Protein AF-A0A160TYG2-F1 (afdb_monomer)

Foldseek 3Di:
DKDWDKDWADDPDPQKTKMWIWMWDADPVFGIWTWIWTWMWGDDPQKIKIDIDTDDTPDDTDPPDDWWGWIDIWGHPDPFWIWDWTDTPDIDIDIGGDDP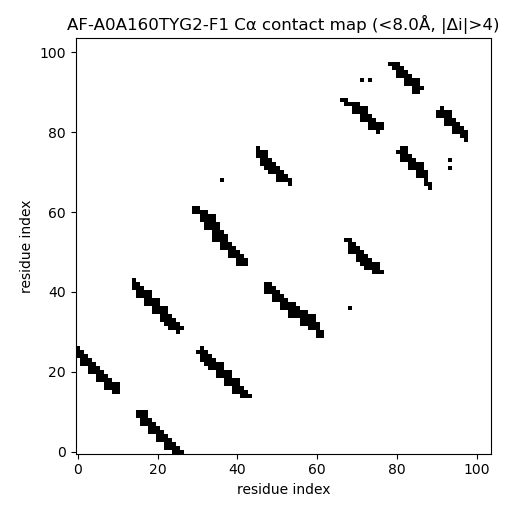PDDD

pLDDT: mean 92.53, std 9.19, range [51.66, 98.5]

Nearest PDB structures (foldseek):
  8u2f-assembly1_A  TM=5.061E-01  e=4.440E-02  Vibrio parahaemolyticus
  4j9a-assembly4_D  TM=7.519E-01  e=1.583E+00  Pseudomonas aeruginosa PAO1
  8u2f-assembly2_B  TM=4.514E-01  e=3.315E-01  Vibrio parahaemolyticus
  6ehb-assembly1_C  TM=4.171E-01  e=1.872E+00  Vibrio cholerae O395
  6ehb-assembly1_B  TM=4.191E-01  e=2.094E+00  Vibrio cholerae O395

Structure (mmCIF, N/CA/C/O backbone):
data_AF-A0A160TYG2-F1
#
_entry.id   AF-A0A160TYG2-F1
#
loop_
_atom_site.group_PDB
_atom_site.id
_atom_site.type_symbol
_atom_site.label_atom_id
_atom_site.label_alt_id
_atom_site.label_comp_id
_atom_site.label_asym_id
_atom_site.label_entity_id
_atom_site.label_seq_id
_atom_site.pdbx_PDB_ins_code
_atom_site.Cartn_x
_atom_site.Cartn_y
_atom_site.Cartn_z
_atom_site.occupancy
_atom_site.B_iso_or_equiv
_atom_site.auth_seq_id
_atom_site.auth_comp_id
_atom_site.auth_asym_id
_atom_site.auth_atom_id
_atom_site.pdbx_PDB_model_num
ATOM 1 N N . MET A 1 1 ? 5.877 -10.353 -9.887 1.00 85.88 1 MET A N 1
ATOM 2 C CA . MET A 1 1 ? 5.639 -10.500 -8.432 1.00 85.88 1 MET A CA 1
ATOM 3 C C . MET A 1 1 ? 5.808 -9.133 -7.803 1.00 85.88 1 MET A C 1
ATOM 5 O O . MET A 1 1 ? 6.734 -8.438 -8.197 1.00 85.88 1 MET A O 1
ATOM 9 N N . MET A 1 2 ? 4.930 -8.749 -6.878 1.00 92.50 2 MET A N 1
ATOM 10 C CA . MET A 1 2 ? 5.027 -7.478 -6.162 1.00 92.50 2 MET A CA 1
ATOM 11 C C . MET A 1 2 ? 5.058 -7.740 -4.656 1.00 92.50 2 MET A C 1
ATOM 13 O O . MET A 1 2 ? 4.312 -8.586 -4.164 1.00 92.50 2 MET A O 1
ATOM 17 N N . SER A 1 3 ? 5.935 -7.042 -3.949 1.00 95.88 3 SER A N 1
ATOM 18 C CA . SER A 1 3 ? 6.058 -7.063 -2.492 1.00 95.88 3 SER A CA 1
ATOM 19 C C . SER A 1 3 ? 6.482 -5.683 -1.996 1.00 95.88 3 SER A C 1
ATOM 21 O O . SER A 1 3 ? 6.764 -4.791 -2.791 1.00 95.88 3 SER A O 1
ATOM 23 N N . GLY A 1 4 ? 6.512 -5.475 -0.685 1.00 95.56 4 GLY A N 1
ATOM 24 C CA . GLY A 1 4 ? 6.970 -4.210 -0.133 1.00 95.56 4 GLY A CA 1
ATOM 25 C C . GLY A 1 4 ? 6.906 -4.173 1.381 1.00 95.56 4 GLY A C 1
ATOM 26 O O . GLY A 1 4 ? 6.391 -5.091 2.021 1.00 95.56 4 GLY A O 1
ATOM 27 N N . THR A 1 5 ? 7.431 -3.092 1.938 1.00 96.62 5 THR A N 1
ATOM 28 C CA . THR A 1 5 ? 7.357 -2.779 3.364 1.00 96.62 5 THR A CA 1
ATOM 29 C C . THR A 1 5 ? 6.702 -1.422 3.541 1.00 96.62 5 THR A C 1
ATOM 31 O O . THR A 1 5 ? 6.964 -0.489 2.783 1.00 96.62 5 THR A O 1
ATOM 34 N N . MET A 1 6 ? 5.830 -1.317 4.540 1.00 96.06 6 MET A N 1
ATOM 35 C CA . MET A 1 6 ? 5.158 -0.072 4.882 1.00 96.06 6 MET A CA 1
ATOM 36 C C . MET A 1 6 ? 5.351 0.224 6.360 1.00 96.06 6 MET A C 1
ATOM 38 O O . MET A 1 6 ? 5.161 -0.655 7.201 1.00 96.06 6 MET A O 1
ATO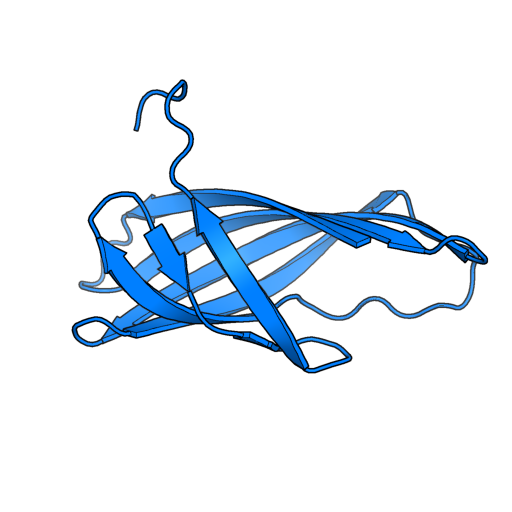M 42 N N . TYR A 1 7 ? 5.676 1.474 6.661 1.00 95.25 7 TYR A N 1
ATOM 43 C CA . TYR A 1 7 ? 5.669 2.016 8.008 1.00 95.25 7 TYR A CA 1
ATOM 44 C C . TYR A 1 7 ? 4.504 2.993 8.147 1.00 95.25 7 TYR A C 1
ATOM 46 O O . TYR A 1 7 ? 4.356 3.888 7.319 1.00 95.25 7 TYR A O 1
ATOM 54 N N . LEU A 1 8 ? 3.669 2.807 9.169 1.00 93.00 8 LEU A N 1
ATOM 55 C CA . LEU A 1 8 ? 2.549 3.690 9.500 1.00 93.00 8 LEU A CA 1
ATOM 56 C C . LEU A 1 8 ? 2.892 4.450 10.777 1.00 93.00 8 LEU A C 1
ATOM 58 O O . LEU A 1 8 ? 3.203 3.832 11.792 1.00 93.00 8 LEU A O 1
ATOM 62 N N . SER A 1 9 ? 2.785 5.773 10.743 1.00 94.25 9 SER A N 1
ATOM 63 C CA . SER A 1 9 ? 2.981 6.641 11.898 1.00 94.25 9 SER A CA 1
ATOM 64 C C . SER A 1 9 ? 1.689 7.383 12.266 1.00 94.25 9 SER A C 1
ATOM 66 O O . SER A 1 9 ? 0.866 7.681 11.390 1.00 94.25 9 SER A O 1
ATOM 68 N N . PRO A 1 10 ? 1.469 7.675 13.563 1.00 92.00 10 PRO A N 1
ATOM 69 C CA . PRO A 1 10 ? 0.309 8.441 14.006 1.00 92.00 10 PRO A CA 1
ATOM 70 C C . PRO A 1 10 ? 0.232 9.822 13.344 1.00 92.00 10 PRO A C 1
ATOM 72 O O . PRO A 1 10 ? 1.254 10.474 13.128 1.00 92.00 10 PRO A O 1
ATOM 75 N N . HIS A 1 11 ? -0.988 10.287 13.081 1.00 93.31 11 HIS A N 1
ATOM 76 C CA . HIS A 1 11 ? -1.278 11.653 12.650 1.00 93.31 11 HIS A CA 1
ATOM 77 C C . HIS A 1 11 ? -2.040 12.403 13.764 1.00 93.31 11 HIS A C 1
ATOM 79 O O . HIS A 1 11 ? -2.747 11.753 14.536 1.00 93.31 11 HIS A O 1
ATOM 85 N N . PRO A 1 12 ? -1.938 13.747 13.868 1.00 93.06 12 PRO A N 1
ATOM 86 C CA . PRO A 1 12 ? -2.713 14.523 14.845 1.00 93.06 12 PRO A CA 1
ATOM 87 C C . PRO A 1 12 ? -4.233 14.357 14.712 1.00 93.06 12 PRO A C 1
ATOM 89 O O . PRO A 1 12 ? -4.952 14.400 15.707 1.00 93.06 12 PRO A O 1
ATOM 92 N N . ASP A 1 13 ? -4.711 14.154 13.485 1.00 94.25 13 ASP A N 1
ATOM 93 C CA . ASP A 1 13 ? -6.127 13.910 13.211 1.00 94.25 13 ASP A CA 1
ATOM 94 C C . ASP A 1 13 ? -6.501 12.444 13.450 1.00 94.25 13 ASP A C 1
ATOM 96 O O . ASP A 1 13 ? -5.868 11.527 12.918 1.00 94.25 13 ASP A O 1
ATOM 100 N N . GLU A 1 14 ? -7.600 12.227 14.170 1.00 92.50 14 GLU A N 1
ATOM 101 C CA . GLU A 1 14 ? -8.112 10.890 14.459 1.00 92.50 14 GLU A CA 1
ATOM 102 C C . GLU A 1 14 ? -8.417 10.095 13.178 1.00 92.50 14 GLU A C 1
ATOM 104 O O . GLU A 1 14 ? -8.987 10.598 12.205 1.00 92.50 14 GLU A O 1
ATOM 109 N N . GLY A 1 15 ? -8.025 8.818 13.182 1.00 92.56 15 GLY A N 1
ATOM 110 C CA . GLY A 1 15 ? -8.252 7.902 12.066 1.00 92.56 15 GLY A CA 1
ATOM 111 C C . GLY A 1 15 ? -7.390 8.183 10.834 1.00 92.56 15 GLY A C 1
ATOM 112 O O . GLY A 1 15 ? -7.583 7.523 9.812 1.00 92.56 15 GLY A O 1
ATOM 113 N N . GLN A 1 16 ? -6.448 9.125 10.906 1.00 96.69 16 GLN A N 1
ATOM 114 C CA . GLN A 1 16 ? -5.446 9.361 9.872 1.00 96.69 16 GLN A CA 1
ATOM 115 C C . GLN A 1 16 ? -4.074 8.854 10.313 1.00 96.69 16 GLN A C 1
ATOM 117 O O . GLN A 1 16 ? -3.738 8.837 11.496 1.00 96.69 16 GLN A O 1
ATOM 122 N N . TYR A 1 17 ? -3.276 8.445 9.333 1.00 96.56 17 TYR A N 1
ATOM 123 C CA . TYR A 1 17 ? -1.908 7.992 9.528 1.00 96.56 17 TYR A CA 1
ATOM 124 C C . TYR A 1 17 ? -1.055 8.483 8.369 1.00 96.56 17 TYR A C 1
ATOM 126 O O . TYR A 1 17 ? -1.478 8.449 7.207 1.00 96.56 17 TYR A O 1
ATOM 134 N N . SER A 1 18 ? 0.158 8.903 8.690 1.00 97.25 18 SER A N 1
ATOM 135 C CA . SER A 1 18 ? 1.196 9.081 7.684 1.00 97.25 18 SER A CA 1
ATOM 136 C C . SER A 1 18 ? 1.844 7.727 7.421 1.00 97.25 18 SER A C 1
ATOM 138 O O . SER A 1 18 ? 1.894 6.875 8.309 1.00 97.25 18 SER A O 1
ATOM 140 N N . CYS A 1 19 ? 2.324 7.497 6.206 1.00 96.00 19 CYS A N 1
ATOM 141 C CA . CYS A 1 19 ? 3.086 6.298 5.917 1.00 96.00 19 CYS A CA 1
ATOM 142 C C . CYS A 1 19 ? 4.204 6.502 4.911 1.00 96.00 19 CYS A C 1
ATOM 144 O O . CYS A 1 19 ? 4.187 7.415 4.087 1.00 96.00 19 CYS A O 1
ATOM 146 N N . GLU A 1 20 ? 5.170 5.599 5.001 1.00 97.69 20 GLU A N 1
ATOM 147 C CA . GLU A 1 20 ? 6.230 5.416 4.024 1.00 97.69 20 GLU A CA 1
ATOM 148 C C . GLU A 1 20 ? 6.139 3.989 3.496 1.00 97.69 20 GLU A C 1
ATOM 150 O O . GLU A 1 20 ? 6.008 3.039 4.271 1.00 97.69 20 GLU A O 1
ATOM 155 N N . LEU A 1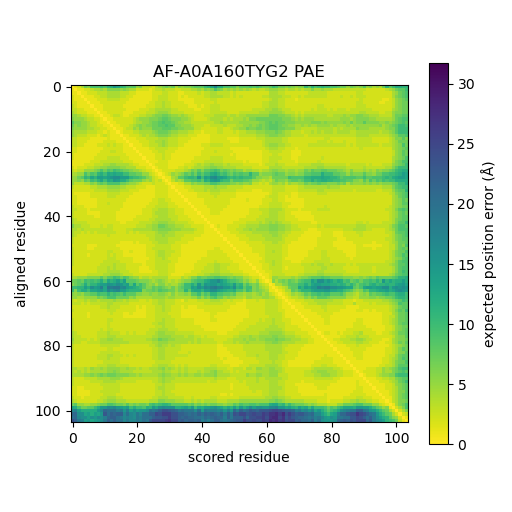 21 ? 6.181 3.841 2.177 1.00 97.75 21 LEU A N 1
ATOM 156 C CA . LEU A 1 21 ? 6.081 2.568 1.477 1.00 97.75 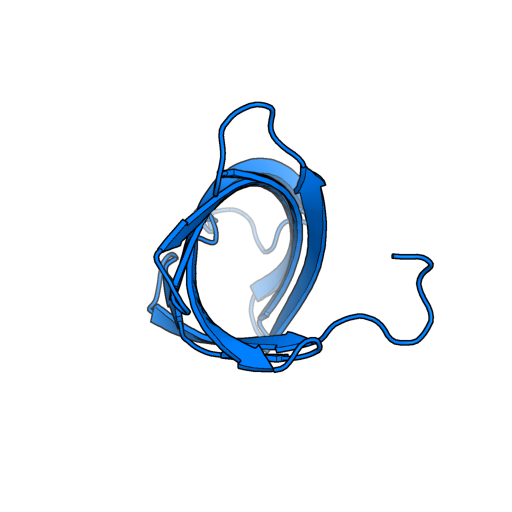21 LEU A CA 1
ATOM 157 C C . LEU A 1 21 ? 7.295 2.395 0.570 1.00 97.75 21 LEU A C 1
ATOM 159 O O . LEU A 1 21 ? 7.585 3.247 -0.267 1.00 97.75 21 LEU A O 1
ATOM 163 N N . THR A 1 22 ? 7.969 1.256 0.696 1.00 97.94 22 THR A N 1
ATOM 164 C CA . THR A 1 22 ? 8.929 0.788 -0.306 1.00 97.94 22 THR A CA 1
ATOM 165 C C . THR A 1 22 ? 8.330 -0.403 -1.035 1.00 97.94 22 THR A C 1
ATOM 167 O O . THR A 1 22 ? 8.170 -1.473 -0.448 1.00 97.94 22 THR A O 1
ATOM 170 N N . ALA A 1 23 ? 7.987 -0.215 -2.308 1.00 96.94 23 ALA A N 1
ATOM 171 C CA . ALA A 1 23 ? 7.443 -1.257 -3.169 1.00 96.94 23 ALA A CA 1
ATOM 172 C C . ALA A 1 23 ? 8.548 -1.871 -4.036 1.00 96.94 23 ALA A C 1
ATOM 174 O O . ALA A 1 23 ? 9.420 -1.171 -4.549 1.00 96.94 23 ALA A O 1
ATOM 175 N N . VAL A 1 24 ? 8.498 -3.187 -4.213 1.00 95.94 24 VAL A N 1
ATOM 176 C CA . VAL A 1 24 ? 9.374 -3.962 -5.089 1.00 95.94 24 VAL A CA 1
ATOM 177 C C . VAL A 1 24 ? 8.504 -4.685 -6.104 1.00 95.94 24 VAL A C 1
ATOM 179 O O . VAL A 1 24 ? 7.699 -5.549 -5.759 1.00 95.94 24 VAL A O 1
ATOM 182 N N . GLU A 1 25 ? 8.682 -4.354 -7.376 1.00 92.81 25 GLU A N 1
ATOM 183 C CA . GLU A 1 25 ? 8.010 -5.004 -8.496 1.00 92.81 25 GLU A CA 1
ATOM 184 C C . GLU A 1 25 ? 9.047 -5.768 -9.321 1.00 92.81 25 GLU A C 1
ATOM 186 O O . GLU A 1 25 ? 9.998 -5.181 -9.825 1.00 92.81 25 GLU A O 1
ATOM 191 N N . VAL A 1 26 ? 8.867 -7.080 -9.479 1.00 91.31 26 VAL A N 1
ATOM 192 C CA . VAL A 1 26 ? 9.705 -7.926 -10.340 1.00 91.31 26 VAL A CA 1
ATOM 193 C C . VAL A 1 26 ? 8.880 -8.431 -11.518 1.00 91.31 26 VAL A C 1
ATOM 195 O O . VAL A 1 26 ? 7.921 -9.194 -11.339 1.00 91.31 26 VAL A O 1
ATOM 198 N N . CYS A 1 27 ? 9.298 -8.053 -12.722 1.00 84.94 27 CYS A N 1
ATOM 199 C CA . CYS A 1 27 ? 8.713 -8.451 -13.995 1.00 84.94 27 CYS A CA 1
ATOM 200 C C . CYS A 1 27 ? 9.744 -9.257 -14.790 1.00 84.94 27 CYS A C 1
ATOM 202 O O . CYS A 1 27 ? 10.765 -8.719 -15.206 1.00 84.94 27 CYS A O 1
ATOM 204 N N . SER A 1 28 ? 9.469 -10.540 -15.047 1.00 82.62 28 SER A N 1
ATOM 205 C CA . SER A 1 28 ? 10.429 -11.480 -15.657 1.00 82.62 28 SER A CA 1
ATOM 206 C C . SER A 1 28 ? 11.044 -10.998 -16.975 1.00 82.62 28 SER A C 1
ATOM 208 O O . SER A 1 28 ? 12.200 -11.302 -17.244 1.00 82.62 28 SER A O 1
ATOM 210 N N . MET A 1 29 ? 10.296 -10.237 -17.778 1.00 82.75 29 MET A N 1
ATOM 211 C CA . MET A 1 29 ? 10.769 -9.692 -19.058 1.00 82.75 29 MET A CA 1
ATOM 212 C C . MET A 1 29 ? 11.335 -8.270 -18.962 1.00 82.75 29 MET A C 1
ATOM 214 O O . MET A 1 29 ? 12.070 -7.852 -19.847 1.00 82.75 29 MET A O 1
ATOM 218 N N . TRP A 1 30 ? 10.979 -7.518 -17.917 1.00 84.38 30 TRP A N 1
ATOM 219 C CA . TRP A 1 30 ? 11.195 -6.065 -17.854 1.00 84.38 30 TRP A CA 1
ATOM 220 C C . TRP A 1 30 ? 12.133 -5.635 -16.722 1.00 84.38 30 TRP A C 1
ATOM 222 O O . TRP A 1 30 ? 12.441 -4.454 -16.596 1.00 84.38 30 TRP A O 1
ATOM 232 N N . GLY A 1 31 ? 12.608 -6.583 -15.915 1.00 90.06 31 GLY A N 1
ATOM 233 C CA . GLY A 1 31 ? 13.511 -6.329 -14.799 1.00 90.06 31 GLY A CA 1
ATOM 234 C C . GLY A 1 31 ? 12.767 -6.046 -13.498 1.00 90.06 31 GLY A C 1
ATOM 235 O O . GLY A 1 31 ? 11.671 -6.562 -13.256 1.00 90.06 31 GLY A O 1
ATOM 236 N N . ARG A 1 32 ? 13.394 -5.252 -12.634 1.00 93.38 32 ARG A N 1
ATOM 237 C CA . ARG A 1 32 ? 12.908 -4.956 -11.291 1.00 93.38 32 ARG A CA 1
ATOM 238 C C . ARG A 1 32 ? 12.794 -3.449 -11.091 1.00 93.38 32 ARG A C 1
ATOM 240 O O . ARG A 1 32 ? 13.655 -2.699 -11.530 1.00 93.38 32 ARG A O 1
ATOM 247 N N . SER A 1 33 ? 11.730 -3.032 -10.416 1.00 94.38 33 SER A N 1
ATOM 248 C CA . SER A 1 33 ? 11.584 -1.681 -9.888 1.00 94.38 33 SER A CA 1
ATOM 249 C C . SER A 1 33 ? 11.566 -1.717 -8.368 1.00 94.38 33 SER A C 1
ATOM 251 O O . SER A 1 33 ? 10.913 -2.576 -7.773 1.00 94.38 33 SER A O 1
ATOM 253 N N . VAL A 1 34 ? 12.249 -0.760 -7.749 1.00 96.62 34 VAL A N 1
ATOM 254 C CA . VAL A 1 34 ? 12.177 -0.482 -6.313 1.00 96.62 34 VAL A CA 1
ATOM 255 C C . VAL A 1 34 ? 11.778 0.977 -6.166 1.00 96.62 34 VAL A C 1
ATOM 257 O O . VAL A 1 34 ? 12.472 1.859 -6.666 1.00 96.62 34 VAL A O 1
ATOM 260 N N . VAL A 1 35 ? 10.642 1.237 -5.527 1.00 97.06 35 VAL A N 1
ATOM 261 C CA . VAL A 1 35 ? 10.018 2.564 -5.526 1.00 97.06 35 VAL A CA 1
ATOM 262 C C . VAL A 1 35 ? 9.710 2.990 -4.102 1.00 97.06 35 VAL A C 1
ATOM 264 O O . VAL A 1 35 ? 9.008 2.283 -3.376 1.00 97.06 35 VAL A O 1
ATOM 267 N N . ARG A 1 36 ? 10.226 4.159 -3.715 1.00 98.19 36 ARG A N 1
ATOM 268 C CA . ARG A 1 36 ? 9.928 4.803 -2.437 1.00 98.19 36 ARG A CA 1
ATOM 269 C C . ARG A 1 36 ? 8.755 5.756 -2.621 1.00 98.19 36 ARG A C 1
ATOM 271 O O . ARG A 1 36 ? 8.753 6.601 -3.518 1.00 98.19 36 ARG A O 1
ATOM 278 N N . GLN A 1 37 ? 7.760 5.608 -1.761 1.00 98.44 37 GLN A N 1
ATOM 279 C CA . GLN A 1 37 ? 6.510 6.346 -1.814 1.00 98.44 37 GLN A CA 1
ATOM 280 C C . GLN A 1 37 ? 6.184 6.907 -0.433 1.00 98.44 37 GLN A C 1
ATOM 282 O O . GLN A 1 37 ? 6.299 6.206 0.574 1.00 98.44 37 GLN A O 1
ATOM 287 N N . SER A 1 38 ? 5.752 8.161 -0.388 1.00 98.38 38 SER A N 1
ATOM 288 C CA . SER A 1 38 ? 5.045 8.696 0.770 1.00 98.38 38 SER A CA 1
ATOM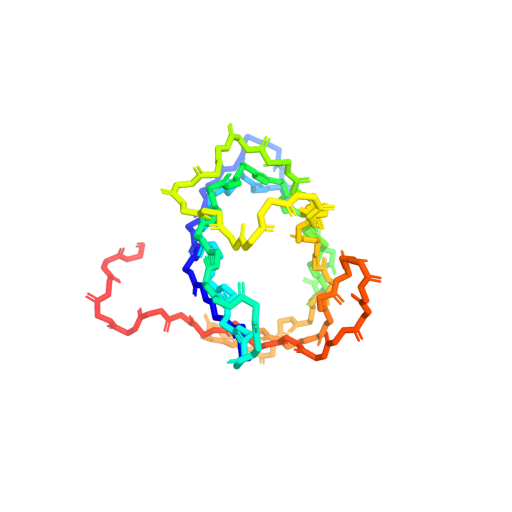 289 C C . SER A 1 38 ? 3.569 8.336 0.635 1.00 98.38 38 SER A C 1
ATOM 291 O O . SER A 1 38 ? 3.058 8.153 -0.474 1.00 98.38 38 SER A O 1
ATOM 293 N N . CYS A 1 39 ? 2.857 8.185 1.745 1.00 98.00 39 CYS A N 1
ATOM 294 C CA . CYS A 1 39 ? 1.436 7.897 1.695 1.00 98.00 39 CYS A CA 1
ATOM 295 C C . CYS A 1 39 ? 0.660 8.437 2.894 1.00 98.00 39 CYS A C 1
ATOM 297 O O . CYS A 1 39 ? 1.201 8.771 3.949 1.00 98.00 39 CYS A O 1
ATOM 299 N N . LYS A 1 40 ? -0.654 8.542 2.699 1.00 98.06 40 LYS A N 1
ATOM 300 C CA . LYS A 1 40 ? -1.633 8.885 3.729 1.00 98.06 40 LYS A CA 1
ATOM 301 C C . LYS A 1 40 ? -2.647 7.761 3.818 1.00 98.06 40 LYS A C 1
ATOM 303 O O . LYS A 1 40 ? -3.296 7.435 2.820 1.00 98.06 40 LYS A O 1
ATOM 308 N N . ALA A 1 41 ? -2.798 7.190 5.004 1.00 97.81 41 ALA A N 1
ATOM 309 C CA . ALA A 1 41 ? -3.818 6.196 5.282 1.00 97.81 41 ALA A CA 1
ATOM 310 C C . ALA A 1 41 ? -4.952 6.815 6.100 1.00 97.81 41 ALA A C 1
ATOM 312 O O . ALA A 1 41 ? -4.725 7.591 7.027 1.00 97.81 41 ALA A O 1
ATOM 313 N N . ARG A 1 42 ? -6.190 6.458 5.761 1.00 97.75 42 ARG A N 1
ATOM 314 C CA . ARG A 1 42 ? -7.386 6.870 6.492 1.00 97.75 42 ARG A CA 1
ATOM 315 C C . ARG A 1 42 ? -8.237 5.658 6.825 1.00 97.75 42 ARG A C 1
ATOM 317 O O . ARG A 1 42 ? -8.570 4.873 5.936 1.00 97.75 42 ARG A O 1
ATOM 324 N N . ARG A 1 43 ? -8.586 5.527 8.100 1.00 96.50 43 ARG A N 1
ATOM 325 C CA . ARG A 1 43 ? -9.373 4.428 8.651 1.00 96.50 43 ARG A CA 1
ATOM 326 C C . ARG A 1 43 ? -10.836 4.831 8.824 1.00 96.50 43 ARG A C 1
ATOM 328 O O . ARG A 1 43 ? -11.136 5.906 9.333 1.00 96.50 43 ARG A O 1
ATOM 335 N N . PHE A 1 44 ? -11.733 3.925 8.451 1.00 95.62 44 PHE A N 1
ATOM 336 C CA . PHE A 1 44 ? -13.177 4.027 8.628 1.00 95.62 44 PHE A CA 1
ATOM 337 C C . PHE A 1 44 ? -13.700 2.688 9.154 1.00 95.62 44 PHE A C 1
ATOM 339 O O . PHE A 1 44 ? -13.893 1.746 8.390 1.00 95.62 44 PHE A O 1
ATOM 346 N N . GLY A 1 45 ? -13.884 2.578 10.472 1.00 95.75 45 GLY A N 1
ATOM 347 C CA . GLY A 1 45 ? -14.224 1.298 11.098 1.00 95.75 45 GLY A CA 1
ATOM 348 C C . GLY A 1 45 ? -13.114 0.261 10.895 1.00 95.75 45 GLY A C 1
ATOM 349 O O . GLY A 1 45 ? -11.996 0.435 11.391 1.00 95.75 45 GLY A O 1
ATOM 350 N N . ASP A 1 46 ? -13.422 -0.814 10.174 1.00 97.31 46 ASP A N 1
ATOM 351 C CA . ASP A 1 46 ? -12.471 -1.857 9.782 1.00 97.31 46 ASP A CA 1
ATOM 352 C C . ASP A 1 46 ? -11.858 -1.634 8.390 1.00 97.31 46 ASP A C 1
ATOM 354 O O . ASP A 1 46 ? -10.975 -2.385 7.996 1.00 97.31 46 ASP A O 1
ATOM 358 N N . GLN A 1 47 ? -12.261 -0.601 7.650 1.00 97.94 47 GLN A N 1
ATOM 359 C CA . GLN A 1 47 ? -11.696 -0.286 6.339 1.00 97.94 47 GLN A CA 1
ATOM 360 C C . GLN A 1 47 ? -10.549 0.720 6.452 1.00 97.94 47 GLN A C 1
ATOM 362 O O . GLN A 1 47 ? -10.598 1.657 7.250 1.00 97.94 47 GLN A O 1
ATOM 367 N N . ILE A 1 48 ? -9.532 0.571 5.606 1.00 97.19 48 ILE A N 1
ATOM 368 C CA . ILE A 1 48 ? -8.429 1.517 5.437 1.00 97.19 48 ILE A CA 1
ATOM 369 C C . ILE A 1 48 ? -8.273 1.844 3.952 1.00 97.19 48 ILE A C 1
ATOM 371 O O . ILE A 1 48 ? -8.120 0.957 3.116 1.00 97.19 48 ILE A O 1
ATOM 375 N N . SER A 1 49 ? -8.254 3.137 3.634 1.00 98.19 49 SER A N 1
ATOM 376 C CA . SER A 1 49 ? -7.854 3.656 2.326 1.00 98.19 49 SER A CA 1
ATOM 377 C C . SER A 1 49 ? -6.458 4.256 2.431 1.00 98.19 49 SER A C 1
ATOM 379 O O . SER A 1 49 ? -6.237 5.126 3.268 1.00 98.19 49 SER A O 1
ATOM 38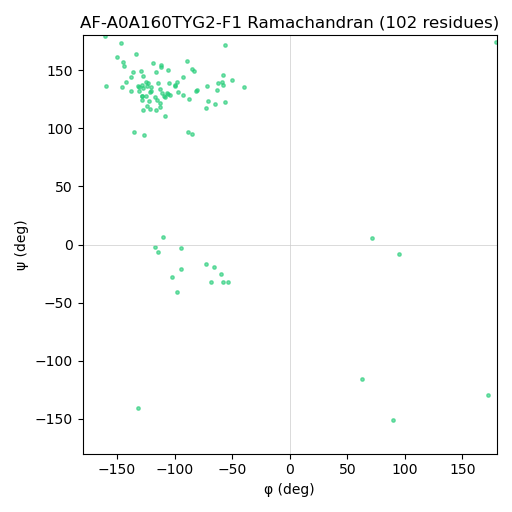1 N N . ILE A 1 50 ? -5.545 3.861 1.547 1.00 98.44 50 ILE A N 1
ATOM 382 C CA . ILE A 1 50 ? -4.173 4.377 1.473 1.00 98.44 50 ILE A CA 1
ATOM 383 C C . ILE A 1 50 ? -3.980 5.066 0.130 1.00 98.44 50 ILE A C 1
ATOM 385 O O . ILE A 1 50 ? -4.259 4.479 -0.917 1.00 98.44 50 ILE A O 1
ATOM 389 N N . ARG A 1 51 ? -3.518 6.316 0.165 1.00 98.38 51 ARG A N 1
ATOM 390 C CA . ARG A 1 51 ? -3.168 7.096 -1.022 1.00 98.38 51 ARG A CA 1
ATOM 391 C C . ARG A 1 51 ? -1.683 7.395 -1.019 1.00 98.38 51 ARG A C 1
ATOM 393 O O . ARG A 1 51 ? -1.198 7.970 -0.048 1.00 98.38 51 ARG A O 1
ATOM 400 N N . SER A 1 52 ? -1.006 7.019 -2.095 1.00 98.31 52 SER A N 1
ATOM 401 C CA . SER A 1 52 ? 0.449 7.098 -2.205 1.00 98.31 52 SER A CA 1
ATOM 402 C C . SER A 1 52 ? 0.879 8.138 -3.228 1.00 98.31 52 SER A C 1
ATOM 404 O O . SER A 1 52 ? 0.149 8.452 -4.171 1.00 98.31 52 SER A O 1
ATOM 406 N N . GLN A 1 53 ? 2.086 8.649 -3.045 1.00 98.25 53 GLN A N 1
ATOM 407 C CA . GLN A 1 53 ? 2.785 9.529 -3.960 1.00 98.25 53 GLN A CA 1
ATOM 408 C C . GLN A 1 53 ? 4.197 8.981 -4.163 1.00 98.25 53 GLN A C 1
ATOM 410 O O . GLN A 1 53 ? 4.875 8.617 -3.205 1.00 98.25 53 GLN A O 1
ATOM 415 N N . ILE A 1 54 ? 4.627 8.892 -5.423 1.00 97.38 54 ILE A N 1
ATOM 416 C CA . ILE A 1 54 ? 5.990 8.474 -5.752 1.00 97.38 54 ILE A CA 1
ATOM 417 C C . ILE A 1 54 ? 6.941 9.595 -5.351 1.00 97.38 54 ILE A C 1
ATOM 419 O O . ILE A 1 54 ? 6.802 10.721 -5.825 1.00 97.38 54 ILE A O 1
ATOM 423 N N . GLU A 1 55 ? 7.907 9.260 -4.505 1.00 97.94 55 GLU A N 1
ATOM 424 C CA . GLU A 1 55 ? 8.979 10.172 -4.110 1.00 97.94 55 GLU A CA 1
ATOM 425 C C . GLU A 1 55 ? 10.235 9.906 -4.933 1.00 97.94 55 GLU A C 1
ATOM 427 O O . GLU A 1 55 ? 10.918 10.834 -5.355 1.00 97.94 55 GLU A O 1
ATOM 432 N N . GLU A 1 56 ? 10.551 8.628 -5.162 1.00 96.19 56 GLU A N 1
ATOM 433 C CA . GLU A 1 56 ? 11.809 8.240 -5.788 1.00 96.19 56 GLU A CA 1
ATOM 434 C C . GLU A 1 56 ? 11.749 6.833 -6.389 1.00 96.19 56 GLU A C 1
ATOM 436 O O . GLU A 1 56 ? 11.272 5.881 -5.764 1.00 96.19 56 GLU A O 1
ATOM 441 N N . MET A 1 57 ? 12.299 6.696 -7.595 1.00 95.38 57 MET A N 1
ATOM 442 C CA . MET A 1 57 ? 12.601 5.404 -8.205 1.00 95.38 57 MET A CA 1
ATOM 443 C C . MET A 1 57 ? 14.012 4.992 -7.764 1.00 95.38 57 MET A C 1
ATOM 445 O O . MET A 1 57 ? 14.993 5.437 -8.353 1.00 95.38 57 MET A O 1
ATOM 449 N N . LEU A 1 58 ? 14.118 4.163 -6.722 1.00 95.31 58 LEU A N 1
ATOM 450 C CA . LEU A 1 58 ? 15.401 3.645 -6.217 1.00 95.31 58 LEU A CA 1
ATOM 451 C C . LEU A 1 58 ? 16.048 2.672 -7.214 1.00 95.31 58 LEU A C 1
ATOM 453 O O . LEU A 1 58 ? 17.267 2.581 -7.319 1.00 95.31 58 LEU A O 1
ATOM 457 N N . GLU A 1 59 ? 15.213 1.949 -7.954 1.00 93.88 59 GLU A N 1
ATOM 458 C CA . GLU A 1 59 ? 15.591 1.137 -9.104 1.00 93.88 59 GLU A CA 1
ATOM 459 C C . GLU A 1 59 ? 14.450 1.196 -10.117 1.00 93.88 59 GLU A C 1
ATOM 461 O O . GLU A 1 59 ? 13.278 1.084 -9.743 1.00 93.88 59 GLU A O 1
ATOM 466 N N . ALA A 1 60 ? 14.779 1.372 -11.393 1.00 89.56 60 ALA A N 1
ATOM 467 C CA . ALA A 1 60 ? 13.800 1.399 -12.466 1.00 89.56 60 ALA A CA 1
ATOM 468 C C . ALA A 1 60 ? 13.976 0.181 -13.376 1.00 89.56 60 ALA A C 1
ATOM 470 O O . ALA A 1 60 ? 15.081 -0.129 -13.824 1.00 89.56 60 ALA A O 1
ATOM 471 N N . LYS A 1 61 ? 12.851 -0.466 -13.691 1.00 86.38 61 LYS A N 1
ATOM 472 C CA . LYS A 1 61 ? 12.720 -1.364 -14.842 1.00 86.38 61 LYS A CA 1
ATOM 473 C C . LYS A 1 61 ? 13.100 -0.654 -16.150 1.00 86.38 61 LYS A C 1
ATOM 475 O O . LYS A 1 61 ? 13.290 0.560 -16.164 1.00 86.38 61 LYS A O 1
ATOM 480 N N . VAL A 1 62 ? 13.191 -1.421 -17.240 1.00 82.25 62 VAL A N 1
ATOM 481 C CA . VAL A 1 62 ? 13.572 -0.934 -18.585 1.00 82.25 62 VAL A CA 1
ATOM 482 C C . VAL A 1 62 ? 12.961 0.441 -18.907 1.00 82.25 62 VAL A C 1
ATOM 484 O O . VAL A 1 62 ? 11.772 0.670 -18.660 1.00 82.25 62 VAL A O 1
ATOM 487 N N . GLU A 1 63 ? 13.785 1.335 -19.469 1.00 73.25 63 GLU A N 1
ATOM 488 C CA . GLU A 1 63 ? 13.389 2.697 -19.846 1.00 73.25 63 GLU A CA 1
ATOM 489 C C . GLU A 1 63 ? 12.104 2.726 -20.689 1.00 73.25 63 GLU A C 1
ATOM 491 O O . GLU A 1 63 ? 11.877 1.884 -21.559 1.00 73.25 63 GLU A O 1
ATOM 496 N N . GLY A 1 64 ? 11.256 3.726 -20.432 1.00 75.75 64 GLY A 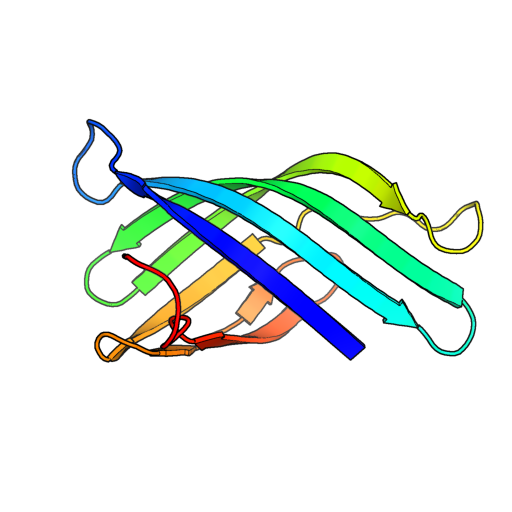N 1
ATOM 497 C CA . GLY A 1 64 ? 9.991 3.941 -21.144 1.00 75.75 64 GLY A CA 1
ATOM 498 C C . GLY A 1 64 ? 8.757 3.334 -20.473 1.00 75.75 64 GLY A C 1
ATOM 499 O O . GLY A 1 64 ? 7.637 3.639 -20.884 1.00 75.75 64 GLY A O 1
ATOM 500 N N . LEU A 1 65 ? 8.916 2.529 -19.417 1.00 80.88 65 LEU A N 1
ATOM 501 C CA . LEU A 1 65 ? 7.783 2.039 -18.634 1.00 80.88 65 LEU A CA 1
ATOM 502 C C . LEU A 1 65 ? 7.407 3.017 -17.513 1.00 80.88 65 LEU A C 1
ATOM 504 O O . LEU A 1 65 ? 8.222 3.352 -16.656 1.00 80.88 65 LEU A O 1
ATOM 508 N N . ILE A 1 66 ? 6.139 3.426 -17.486 1.00 86.06 66 ILE A N 1
ATOM 509 C CA . ILE A 1 66 ? 5.602 4.325 -16.459 1.00 86.06 66 ILE A CA 1
ATOM 510 C C . ILE A 1 66 ? 5.286 3.525 -15.189 1.00 86.06 66 ILE A C 1
ATOM 512 O O . ILE A 1 66 ? 4.646 2.471 -15.245 1.00 86.06 66 ILE A O 1
ATOM 516 N N . TYR A 1 67 ? 5.724 4.040 -14.041 1.00 90.19 67 TYR A N 1
ATOM 517 C CA . TYR A 1 67 ? 5.287 3.586 -12.721 1.00 90.19 67 TYR A CA 1
ATOM 518 C C . TYR A 1 67 ? 4.229 4.556 -12.194 1.00 90.19 67 TYR A C 1
ATOM 520 O O . TYR A 1 67 ? 4.389 5.769 -12.328 1.00 90.19 67 TYR A O 1
ATOM 528 N N . VAL A 1 68 ? 3.149 4.038 -11.613 1.00 93.94 68 VAL A N 1
ATOM 529 C CA . VAL A 1 68 ? 2.087 4.861 -11.015 1.00 93.94 68 VAL A CA 1
ATOM 530 C C . VAL A 1 68 ? 1.970 4.552 -9.523 1.00 93.94 68 VAL A C 1
ATOM 532 O O . VAL A 1 68 ? 2.386 3.472 -9.109 1.00 93.94 68 VAL A O 1
ATOM 535 N N . PRO A 1 69 ? 1.447 5.481 -8.704 1.00 97.06 69 PRO A N 1
ATOM 536 C CA . PRO A 1 69 ? 1.430 5.287 -7.262 1.00 97.06 69 PRO A CA 1
ATOM 537 C C . PRO A 1 69 ? 0.600 4.077 -6.825 1.00 97.06 69 PRO A C 1
ATOM 539 O O . PRO A 1 69 ? -0.521 3.866 -7.300 1.00 97.06 69 PRO A O 1
ATOM 542 N N . ASP A 1 70 ? 1.119 3.339 -5.849 1.00 97.56 70 ASP A N 1
ATOM 543 C CA . ASP A 1 70 ? 0.466 2.164 -5.286 1.00 97.56 70 ASP A CA 1
ATOM 544 C C . ASP A 1 70 ? -0.509 2.575 -4.188 1.00 97.56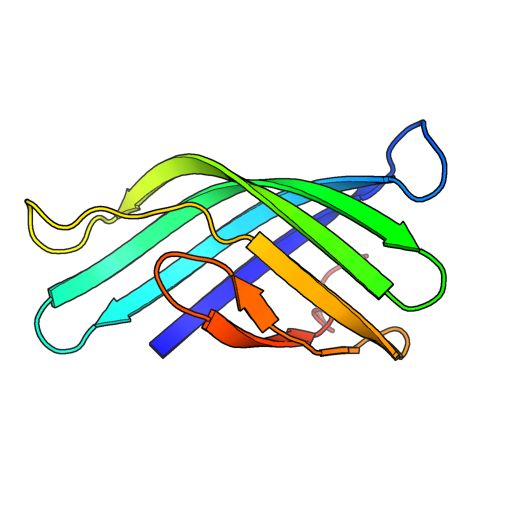 70 ASP A C 1
ATOM 546 O O . ASP A 1 70 ? -0.137 2.772 -3.030 1.00 97.56 70 ASP A O 1
ATOM 550 N N . ASN A 1 71 ? -1.779 2.733 -4.551 1.00 98.31 71 ASN A N 1
ATOM 551 C CA . ASN A 1 71 ? -2.844 2.995 -3.586 1.00 98.31 71 ASN A CA 1
ATOM 552 C C . ASN A 1 71 ? -3.432 1.681 -3.078 1.00 98.31 71 ASN A C 1
ATOM 554 O O . ASN A 1 71 ? -3.380 0.668 -3.768 1.00 98.31 71 ASN A O 1
ATOM 558 N N . PHE A 1 72 ? -4.069 1.698 -1.911 1.00 98.38 72 PHE A N 1
ATOM 559 C CA . PHE A 1 72 ? -4.683 0.493 -1.356 1.00 98.38 72 PHE A CA 1
ATOM 560 C C . PHE A 1 72 ? -6.067 0.767 -0.783 1.00 98.38 72 PHE A C 1
ATOM 562 O O . PHE A 1 72 ? -6.349 1.846 -0.262 1.00 98.38 72 PHE A O 1
ATOM 569 N N . THR A 1 73 ? -6.936 -0.232 -0.861 1.00 98.19 73 THR A N 1
ATOM 570 C CA . THR A 1 73 ? -8.178 -0.311 -0.087 1.00 98.19 73 THR A CA 1
ATOM 571 C C . THR A 1 73 ? -8.183 -1.656 0.617 1.00 98.19 73 THR A C 1
ATOM 573 O O . THR A 1 73 ? -8.158 -2.694 -0.041 1.00 98.19 73 THR A O 1
ATOM 576 N N . LEU A 1 74 ? -8.145 -1.641 1.946 1.00 98.31 74 LEU A N 1
ATOM 577 C CA . LEU A 1 74 ? -7.920 -2.815 2.783 1.00 98.31 74 LEU A CA 1
ATOM 578 C C . LEU A 1 74 ? -8.998 -2.920 3.858 1.00 98.31 74 LEU A C 1
ATOM 580 O O . LEU A 1 74 ? -9.464 -1.911 4.377 1.00 98.31 74 LEU A O 1
ATOM 584 N N . THR A 1 75 ? -9.319 -4.143 4.254 1.00 98.50 75 THR A N 1
ATOM 585 C CA . THR A 1 75 ? -10.096 -4.458 5.451 1.00 98.50 75 THR A CA 1
ATOM 586 C C . THR A 1 75 ? -9.166 -5.029 6.519 1.00 98.50 75 THR A C 1
ATOM 588 O O . THR A 1 75 ? -8.389 -5.951 6.257 1.00 98.50 75 THR A O 1
ATOM 591 N N . ILE A 1 76 ? -9.245 -4.487 7.730 1.00 97.38 76 ILE A N 1
ATOM 592 C CA . ILE A 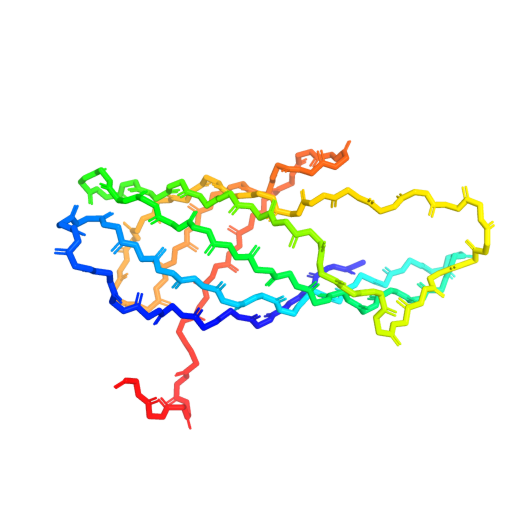1 76 ? -8.571 -4.979 8.929 1.00 97.38 76 ILE A CA 1
ATOM 593 C C . ILE A 1 76 ? -9.283 -6.252 9.370 1.00 97.38 76 ILE A C 1
ATOM 595 O O . ILE A 1 76 ? -10.455 -6.221 9.731 1.00 97.38 76 ILE A O 1
ATOM 599 N N . GLN A 1 77 ? -8.568 -7.371 9.356 1.00 97.06 77 GLN A N 1
ATOM 600 C CA . GLN A 1 77 ? -9.122 -8.662 9.770 1.00 97.06 77 GLN A CA 1
ATOM 601 C C . GLN A 1 77 ? -8.665 -9.057 11.176 1.00 97.06 77 GLN A C 1
ATOM 603 O O . GLN A 1 77 ? -9.371 -9.770 11.883 1.00 97.06 77 GLN A O 1
ATOM 608 N N . SER A 1 78 ? -7.490 -8.583 11.587 1.00 95.06 78 SER A N 1
ATOM 609 C CA . SER A 1 78 ? -6.897 -8.811 12.904 1.00 95.06 78 SER A CA 1
ATOM 610 C C . SER A 1 78 ? -5.830 -7.746 13.191 1.00 95.06 78 SER A C 1
ATOM 612 O O . SER A 1 78 ? -5.560 -6.875 12.363 1.00 95.06 78 SER A O 1
ATOM 614 N N . ALA A 1 79 ? -5.199 -7.806 14.366 1.00 90.56 79 ALA A N 1
ATOM 615 C CA . ALA A 1 79 ? -4.126 -6.881 14.751 1.00 90.56 79 ALA A CA 1
ATOM 616 C C . ALA A 1 79 ? -2.846 -7.007 13.891 1.00 90.56 79 ALA A C 1
ATOM 618 O O . ALA A 1 79 ? -2.016 -6.089 13.867 1.00 90.56 79 ALA A O 1
ATOM 619 N N . ASP A 1 80 ? -2.684 -8.139 13.204 1.00 93.44 80 ASP A N 1
ATOM 620 C CA . ASP A 1 80 ? -1.520 -8.504 12.397 1.00 93.44 80 ASP A CA 1
ATOM 621 C C . ASP A 1 80 ? -1.822 -8.629 10.896 1.00 93.44 80 ASP A C 1
ATOM 623 O O . ASP A 1 80 ? -0.885 -8.807 10.121 1.00 93.44 80 ASP A O 1
ATOM 627 N N . ARG A 1 81 ? -3.090 -8.535 10.467 1.00 96.00 81 ARG A N 1
ATOM 628 C CA . ARG A 1 81 ? -3.487 -8.788 9.076 1.00 96.00 81 ARG A CA 1
ATOM 629 C C . ARG A 1 81 ? -4.499 -7.779 8.547 1.00 96.00 81 ARG A C 1
ATOM 631 O O . ARG A 1 81 ? -5.563 -7.560 9.131 1.00 96.00 81 ARG A O 1
ATOM 638 N N . MET A 1 82 ? -4.209 -7.264 7.355 1.00 97.62 82 MET A N 1
ATOM 639 C CA . MET A 1 82 ? -5.174 -6.551 6.520 1.00 97.62 82 MET A CA 1
ATOM 640 C C . MET A 1 82 ? -5.190 -7.162 5.120 1.00 97.62 82 MET A C 1
ATOM 642 O O . MET A 1 82 ? -4.154 -7.593 4.613 1.00 97.62 82 MET A O 1
ATOM 646 N N . PHE A 1 83 ? -6.358 -7.202 4.487 1.00 98.31 83 PHE A N 1
ATOM 647 C CA . PHE A 1 83 ? -6.520 -7.767 3.149 1.00 98.31 83 PHE A CA 1
ATOM 648 C C . PHE A 1 83 ? -7.438 -6.898 2.300 1.00 98.31 83 PHE A C 1
ATOM 650 O O . PHE A 1 83 ? -8.414 -6.350 2.804 1.00 98.31 83 PHE A O 1
ATOM 657 N N . GLY A 1 84 ? -7.153 -6.792 1.010 1.00 98.12 84 GLY A N 1
ATOM 658 C CA . GLY A 1 84 ? -8.002 -6.066 0.079 1.00 98.12 84 GLY A CA 1
ATOM 659 C C . GLY A 1 84 ? -7.349 -5.953 -1.284 1.00 98.12 84 GLY A C 1
ATOM 660 O O . GLY A 1 84 ? -6.903 -6.957 -1.840 1.00 98.12 84 GLY A O 1
ATOM 661 N N . ALA A 1 85 ? -7.296 -4.740 -1.822 1.00 98.12 85 ALA A N 1
ATOM 662 C CA . ALA A 1 85 ? -6.804 -4.485 -3.164 1.00 98.12 85 ALA A CA 1
ATOM 663 C C . ALA A 1 85 ? -5.737 -3.387 -3.204 1.00 98.12 85 ALA A C 1
ATOM 665 O O . ALA A 1 85 ? -5.886 -2.325 -2.597 1.00 98.12 85 ALA A O 1
ATOM 666 N N . LEU A 1 86 ? -4.697 -3.645 -3.993 1.00 97.56 86 LEU A N 1
ATOM 667 C CA . LEU A 1 86 ? -3.863 -2.640 -4.637 1.00 97.56 86 LEU A CA 1
ATOM 668 C C . LEU A 1 86 ? -4.670 -1.981 -5.762 1.00 97.56 86 LEU A C 1
ATOM 670 O O . LEU A 1 86 ? -5.318 -2.667 -6.554 1.00 97.56 86 LEU A O 1
ATOM 674 N N . VAL A 1 87 ? -4.586 -0.659 -5.856 1.00 96.94 87 VAL A N 1
ATOM 675 C CA . VAL A 1 87 ? -5.164 0.171 -6.914 1.00 96.94 87 VAL A CA 1
ATOM 676 C C . VAL A 1 87 ? -4.052 1.049 -7.490 1.00 96.94 87 VAL A C 1
ATOM 678 O O . VAL A 1 87 ? -3.740 2.121 -6.969 1.00 96.94 87 VAL A O 1
ATOM 681 N N . SER A 1 88 ? -3.442 0.557 -8.564 1.00 93.50 88 SER A N 1
ATOM 682 C CA . SER A 1 88 ? -2.324 1.185 -9.275 1.00 93.50 88 SER A CA 1
ATOM 683 C C . SER A 1 88 ? -2.648 1.184 -10.779 1.00 93.50 88 SER A C 1
ATOM 685 O O . SER A 1 88 ? -3.804 1.384 -11.155 1.00 93.50 88 SER A O 1
ATOM 687 N N . ALA A 1 89 ? -1.675 0.923 -11.657 1.00 90.88 89 ALA A N 1
ATOM 688 C CA . ALA A 1 89 ? -1.909 0.767 -13.102 1.00 90.88 89 ALA A CA 1
ATOM 689 C C . ALA A 1 89 ? -2.884 -0.384 -13.404 1.00 90.88 89 ALA A C 1
ATOM 691 O O . ALA A 1 89 ? -3.561 -0.396 -14.429 1.00 90.88 89 ALA A O 1
ATOM 692 N N . VAL A 1 90 ? -2.950 -1.345 -12.483 1.00 89.94 90 VAL A N 1
ATOM 693 C CA . VAL A 1 90 ? -3.916 -2.437 -12.441 1.00 89.94 90 VAL A CA 1
ATOM 694 C C . VAL A 1 90 ? -4.472 -2.570 -11.023 1.00 89.94 90 VAL A C 1
ATOM 696 O O . VAL A 1 90 ? -3.888 -2.067 -10.057 1.00 89.94 90 VAL A O 1
ATOM 699 N N . THR A 1 91 ? -5.591 -3.277 -10.891 1.00 95.31 91 THR A N 1
ATOM 700 C CA . THR A 1 91 ? -6.117 -3.708 -9.592 1.00 95.31 91 THR A CA 1
ATOM 701 C C . THR A 1 91 ? -5.693 -5.144 -9.322 1.00 95.31 91 THR A C 1
ATOM 703 O O . THR A 1 91 ? -5.861 -6.010 -10.180 1.00 95.31 91 THR A O 1
ATOM 706 N N . ALA A 1 92 ? -5.159 -5.407 -8.132 1.00 95.69 92 ALA A N 1
ATOM 707 C CA . ALA A 1 92 ? -4.727 -6.741 -7.724 1.00 95.69 92 ALA A CA 1
ATOM 708 C C . ALA A 1 92 ? -4.997 -6.973 -6.230 1.00 95.69 92 ALA A C 1
ATOM 710 O O . ALA A 1 92 ? -5.013 -6.006 -5.467 1.00 95.69 92 ALA A O 1
ATOM 711 N N . PRO A 1 93 ? -5.189 -8.226 -5.780 1.00 97.69 93 PRO A N 1
ATOM 712 C CA . PRO A 1 93 ? -5.267 -8.532 -4.357 1.00 97.69 93 PRO A CA 1
ATOM 713 C C . PRO A 1 93 ? -3.994 -8.105 -3.618 1.00 97.69 93 PRO A C 1
ATOM 715 O O . PRO A 1 93 ? -2.887 -8.309 -4.115 1.00 97.69 93 PRO A O 1
ATOM 718 N N . ALA A 1 94 ? -4.157 -7.556 -2.418 1.00 97.69 94 ALA A N 1
ATOM 719 C CA . ALA A 1 94 ? -3.063 -7.161 -1.541 1.00 97.69 94 ALA A CA 1
ATOM 720 C C . ALA A 1 94 ? -3.288 -7.708 -0.127 1.00 97.69 94 ALA A C 1
ATOM 722 O O . ALA A 1 94 ? -4.389 -7.615 0.421 1.00 97.69 94 ALA A O 1
ATOM 723 N N . GLU A 1 95 ? -2.229 -8.252 0.471 1.00 97.69 95 GLU A N 1
ATOM 724 C CA . GLU A 1 95 ? -2.202 -8.666 1.872 1.00 97.69 95 GLU A CA 1
ATOM 725 C C . GLU A 1 95 ? -1.091 -7.912 2.599 1.00 97.69 95 GLU A C 1
ATOM 727 O O . GLU A 1 95 ? 0.049 -7.867 2.143 1.00 97.69 95 GLU A O 1
ATOM 732 N N . PHE A 1 96 ? -1.440 -7.340 3.746 1.00 96.88 96 PHE A N 1
ATOM 733 C CA . PHE A 1 96 ? -0.508 -6.701 4.659 1.00 96.88 96 PHE A CA 1
ATOM 734 C C . PHE A 1 96 ? -0.416 -7.554 5.915 1.00 96.88 96 PHE A C 1
ATOM 736 O O . PHE A 1 96 ? -1.436 -7.915 6.509 1.00 96.88 96 PHE A O 1
ATOM 743 N N . ARG A 1 97 ? 0.818 -7.845 6.324 1.00 95.44 97 ARG A N 1
ATOM 744 C CA . ARG A 1 97 ? 1.142 -8.544 7.565 1.00 95.44 97 ARG A CA 1
ATOM 745 C C . ARG A 1 97 ? 2.019 -7.646 8.424 1.00 95.44 97 ARG A C 1
ATOM 747 O O . ARG A 1 97 ? 2.960 -7.045 7.908 1.00 95.44 97 ARG A O 1
ATOM 754 N N . ARG A 1 98 ? 1.724 -7.556 9.721 1.00 91.56 98 ARG A N 1
ATOM 755 C CA . ARG A 1 98 ? 2.637 -6.916 10.676 1.00 91.56 98 ARG A CA 1
ATOM 756 C C . ARG A 1 98 ? 3.938 -7.719 10.706 1.00 91.56 98 ARG A C 1
ATOM 758 O O . ARG A 1 98 ? 3.903 -8.943 10.794 1.00 91.56 98 ARG A O 1
ATOM 765 N N . ALA A 1 99 ? 5.077 -7.037 10.625 1.00 84.75 99 ALA A N 1
ATOM 766 C CA . ALA A 1 99 ? 6.363 -7.687 10.830 1.00 84.75 99 ALA A CA 1
ATOM 767 C C . ALA A 1 99 ? 6.441 -8.169 12.286 1.00 84.75 99 ALA A C 1
ATOM 769 O O . ALA A 1 99 ? 6.311 -7.363 13.204 1.00 84.75 99 ALA A O 1
ATOM 770 N N . ASN A 1 100 ? 6.629 -9.472 12.494 1.00 70.56 100 ASN A N 1
ATOM 771 C CA . ASN A 1 100 ? 6.690 -10.056 13.838 1.00 70.56 100 ASN A CA 1
ATOM 772 C C . ASN A 1 100 ? 7.993 -9.709 14.583 1.00 70.56 100 ASN A C 1
ATOM 774 O O . ASN A 1 100 ? 8.033 -9.812 15.804 1.00 70.56 100 ASN A O 1
ATOM 778 N N . ASP A 1 101 ? 9.018 -9.246 13.858 1.00 64.69 101 ASP A N 1
ATOM 779 C CA . ASP A 1 101 ? 10.368 -9.003 14.385 1.00 64.69 101 ASP A CA 1
ATOM 780 C C . ASP A 1 101 ? 10.737 -7.506 14.476 1.00 64.69 101 ASP A C 1
ATOM 782 O O . ASP A 1 101 ? 11.880 -7.159 14.768 1.00 64.69 101 ASP A O 1
ATOM 786 N N . GLY A 1 102 ? 9.789 -6.598 14.207 1.00 53.50 102 GLY A N 1
ATOM 787 C CA . GLY A 1 102 ? 9.993 -5.150 14.298 1.00 53.50 102 GLY A CA 1
ATOM 788 C C . GLY A 1 102 ? 9.316 -4.572 15.537 1.00 53.50 102 GLY A C 1
ATOM 789 O O . GLY A 1 102 ? 8.132 -4.819 15.755 1.00 53.50 102 GLY A O 1
ATOM 790 N N . ILE A 1 103 ? 10.043 -3.790 16.341 1.00 51.66 103 ILE A N 1
ATOM 791 C CA . ILE A 1 103 ? 9.431 -2.980 17.406 1.00 51.66 103 ILE A CA 1
ATOM 792 C C . ILE A 1 103 ? 8.375 -2.077 16.754 1.00 51.66 103 ILE A C 1
ATOM 794 O O . ILE A 1 103 ? 8.687 -1.348 15.811 1.00 51.66 103 ILE A O 1
ATOM 798 N N . SER A 1 104 ? 7.132 -2.193 17.225 1.00 54.38 104 SER A N 1
ATOM 799 C CA . SER A 1 104 ? 5.952 -1.507 16.690 1.00 54.38 104 SER A CA 1
ATOM 800 C C . SER A 1 104 ? 5.649 -0.199 17.393 1.00 54.38 104 SER A C 1
ATOM 802 O O . SER A 1 104 ? 5.655 -0.237 18.645 1.00 54.38 104 SER A O 1
#

Sequence (104 aa):
MMSGTMYLSPHPDEGQYSCELTAVEVCSMWGRSVVRQSCKARRFGDQISIRSQIEEMLEAKVEGLIYVPDNFTLTIQSADRMFGALVSAVTAPAEFRRANDGIS

Organism: NCBI:txid652676

Secondary structure (DSSP, 8-state):
-EEEEEEEEE-SSTTEEEEEEEEEEEETTTEEEEEEEEEEEEEETTEEEEEEEEEEEEE--STTPPP---EEEEEE-SSSEEEEEEESSSEEEEEEE--TTS--

Solvent-accessible surface area (backbone atoms only — not comparable to full-atom values): 5800 Å² total; per-residue (Å²): 93,77,53,68,53,74,49,78,42,89,41,97,54,86,54,37,28,41,32,43,35,41,40,37,41,44,39,98,90,48,48,46,31,31,35,38,24,43,32,42,35,40,52,55,94,52,34,36,43,34,50,41,42,76,74,43,74,81,34,72,38,57,86,92,69,87,85,63,44,69,18,36,43,32,37,58,79,53,100,50,36,33,43,41,32,35,47,43,94,55,76,44,81,38,77,48,67,62,65,89,87,53,95,128

Mean predicted aligned error: 4.07 Å

Radius of gyration: 14.03 Å; Cα contacts (8 Å, |Δi|>4): 225; chains: 1; bounding box: 30×26×38 Å